Protein AF-A0A7X7U5B4-F1 (afdb_monomer_lite)

Radius of gyration: 24.88 Å; chains: 1; bounding box: 77×41×34 Å

Secondary structure (DSSP, 8-state):
-------HHHHHHHHTT-S-TTT--HHHHHHHHHHHHHHHHHHH-TT--------------------------

Structure (mmCIF, N/CA/C/O backbone):
data_AF-A0A7X7U5B4-F1
#
_entry.id   AF-A0A7X7U5B4-F1
#
loop_
_atom_site.group_PDB
_atom_site.id
_atom_site.type_symbol
_atom_site.label_atom_id
_atom_site.label_alt_id
_atom_site.label_comp_id
_atom_site.label_asym_id
_atom_site.label_entity_id
_atom_site.label_seq_id
_atom_site.pdbx_PDB_ins_code
_atom_site.Cartn_x
_atom_site.Cartn_y
_atom_site.Cartn_z
_atom_site.occupancy
_atom_site.B_iso_or_equiv
_atom_site.auth_seq_id
_atom_site.auth_comp_id
_atom_site.auth_asym_id
_atom_site.auth_atom_id
_atom_site.pdbx_PDB_model_num
ATOM 1 N N . MET A 1 1 ? -2.973 9.394 -13.859 1.00 72.56 1 MET A N 1
ATOM 2 C CA . MET A 1 1 ? -2.284 9.450 -12.553 1.00 72.56 1 MET A CA 1
ATOM 3 C C . MET A 1 1 ? -2.513 10.808 -11.914 1.00 72.56 1 MET A C 1
ATOM 5 O O . MET A 1 1 ? -2.542 11.807 -12.626 1.00 72.56 1 MET A O 1
ATOM 9 N N . ARG A 1 2 ? -2.738 10.833 -10.599 1.00 88.56 2 ARG A N 1
ATOM 10 C CA . ARG A 1 2 ? -2.809 12.054 -9.781 1.00 88.56 2 ARG A CA 1
ATOM 11 C C . ARG A 1 2 ? -1.641 12.019 -8.795 1.00 88.56 2 ARG A C 1
ATOM 13 O O . ARG A 1 2 ? -1.219 10.935 -8.416 1.00 88.56 2 ARG A O 1
ATOM 20 N N . ASN A 1 3 ? -1.138 13.180 -8.386 1.00 91.69 3 ASN A N 1
ATOM 21 C CA . ASN A 1 3 ? -0.021 13.261 -7.444 1.00 91.69 3 ASN A CA 1
ATOM 22 C C . ASN A 1 3 ? -0.534 13.386 -6.004 1.00 91.69 3 ASN A C 1
ATOM 24 O O . ASN A 1 3 ? -1.441 14.176 -5.740 1.00 91.69 3 ASN A O 1
ATOM 28 N N . LEU A 1 4 ? 0.087 12.649 -5.084 1.00 91.19 4 LEU A N 1
ATOM 29 C CA . LEU A 1 4 ? -0.115 12.743 -3.639 1.00 91.19 4 LEU A CA 1
ATOM 30 C C . LEU A 1 4 ? 1.226 13.113 -2.996 1.00 91.19 4 LEU A C 1
ATOM 32 O O . LEU A 1 4 ? 2.247 12.511 -3.321 1.00 91.19 4 LEU A O 1
ATOM 36 N N . LYS A 1 5 ? 1.230 14.090 -2.087 1.00 95.69 5 LYS A N 1
ATOM 37 C CA . LYS A 1 5 ? 2.393 14.369 -1.236 1.00 95.69 5 LYS A CA 1
ATOM 38 C C . LYS A 1 5 ? 2.211 13.677 0.107 1.00 95.69 5 LYS A C 1
ATOM 40 O O . LYS A 1 5 ? 1.145 13.781 0.709 1.00 95.69 5 LYS A O 1
ATOM 45 N N . VAL A 1 6 ? 3.263 13.017 0.565 1.00 95.38 6 VAL A N 1
ATOM 46 C CA . VAL A 1 6 ? 3.346 12.351 1.868 1.00 95.38 6 VAL A CA 1
ATOM 47 C C . VAL A 1 6 ? 4.594 12.835 2.600 1.00 95.38 6 VAL A C 1
ATOM 49 O O . VAL A 1 6 ? 5.461 13.452 1.981 1.00 95.38 6 VAL A O 1
ATOM 52 N N . SER A 1 7 ? 4.671 12.601 3.910 1.00 98.31 7 SER A N 1
ATOM 53 C CA . SER A 1 7 ? 5.911 12.823 4.656 1.00 98.31 7 SER A CA 1
ATOM 54 C C . SER A 1 7 ? 6.979 11.808 4.247 1.00 98.31 7 SER A C 1
ATOM 56 O O . SER A 1 7 ? 6.654 10.705 3.801 1.00 98.31 7 SER A O 1
ATOM 58 N N . ASP A 1 8 ? 8.245 12.166 4.453 1.00 98.12 8 ASP A N 1
ATOM 59 C CA . ASP A 1 8 ? 9.377 11.281 4.163 1.00 98.12 8 ASP A CA 1
ATOM 60 C C . ASP A 1 8 ? 9.294 9.985 4.982 1.00 98.12 8 ASP A C 1
ATOM 62 O O . ASP A 1 8 ? 9.452 8.898 4.433 1.00 98.12 8 ASP A O 1
ATOM 66 N N . ASP A 1 9 ? 8.918 10.077 6.261 1.00 98.19 9 ASP A N 1
ATOM 67 C CA . ASP A 1 9 ? 8.739 8.904 7.125 1.00 98.19 9 ASP A CA 1
ATOM 68 C C . ASP A 1 9 ? 7.695 7.925 6.570 1.00 98.19 9 ASP A C 1
ATOM 70 O O . ASP A 1 9 ? 7.914 6.713 6.547 1.00 98.19 9 ASP A O 1
ATOM 74 N N . LEU A 1 10 ? 6.559 8.441 6.083 1.00 96.69 10 LEU A N 1
ATOM 75 C CA . LEU A 1 10 ? 5.515 7.607 5.489 1.00 96.69 10 LEU A CA 1
ATOM 76 C C . LEU A 1 10 ? 5.984 7.009 4.160 1.00 96.69 10 LEU A C 1
ATOM 78 O O . LEU A 1 10 ? 5.672 5.861 3.856 1.00 96.69 10 LEU A O 1
ATOM 82 N N . TYR A 1 11 ? 6.747 7.764 3.372 1.00 96.25 11 TYR A N 1
ATOM 83 C CA . TYR A 1 11 ? 7.324 7.264 2.132 1.00 96.25 11 TYR A CA 1
ATOM 84 C C . TYR A 1 11 ? 8.282 6.091 2.383 1.00 96.25 11 TYR A C 1
ATOM 86 O O . TYR A 1 11 ? 8.162 5.064 1.716 1.00 96.25 11 TYR A O 1
ATOM 94 N N . GLU A 1 12 ? 9.172 6.191 3.374 1.00 97.56 12 GLU A N 1
ATOM 95 C CA . GLU A 1 12 ? 10.064 5.085 3.749 1.00 97.56 12 GLU A CA 1
ATOM 96 C C . GLU A 1 12 ? 9.287 3.858 4.247 1.00 97.56 12 GLU A C 1
ATOM 98 O O . GLU A 1 12 ? 9.613 2.729 3.877 1.00 97.56 12 GLU A O 1
ATOM 103 N N . GLN A 1 13 ? 8.211 4.060 5.014 1.00 96.38 13 GLN A N 1
ATOM 104 C CA . GLN A 1 13 ? 7.335 2.963 5.438 1.00 96.38 13 GLN A CA 1
ATOM 105 C C . GLN A 1 13 ? 6.652 2.271 4.253 1.00 96.38 13 GLN A C 1
ATOM 107 O O . GLN A 1 13 ? 6.624 1.042 4.199 1.00 96.38 13 GLN A O 1
ATOM 112 N N . LEU A 1 14 ? 6.129 3.036 3.289 1.00 95.25 14 LEU A N 1
ATOM 113 C CA . LEU A 1 14 ? 5.454 2.487 2.109 1.00 95.25 14 LEU A CA 1
ATOM 114 C C . LEU A 1 14 ? 6.400 1.659 1.232 1.00 95.25 14 LEU A C 1
ATOM 116 O O . LEU A 1 14 ? 5.980 0.626 0.714 1.00 95.25 14 LEU A O 1
ATOM 120 N N . LYS A 1 15 ? 7.678 2.045 1.108 1.00 94.38 15 LYS A N 1
ATOM 121 C CA . LYS A 1 15 ? 8.680 1.228 0.394 1.00 94.38 15 LYS A CA 1
ATOM 122 C C . LYS A 1 15 ? 8.847 -0.155 1.014 1.00 94.38 15 LYS A C 1
ATOM 124 O O . LYS A 1 15 ? 9.020 -1.125 0.286 1.00 94.38 15 LYS A O 1
ATOM 129 N N . GLY A 1 16 ? 8.774 -0.253 2.341 1.00 96.06 16 GLY A N 1
ATOM 130 C CA . GLY A 1 16 ? 8.873 -1.527 3.055 1.00 96.06 16 GLY A CA 1
ATOM 131 C C . GLY A 1 16 ? 7.714 -2.493 2.783 1.00 96.06 16 GLY A C 1
ATOM 132 O O . GLY A 1 16 ? 7.811 -3.662 3.143 1.00 96.06 16 GLY A O 1
ATOM 133 N N . LEU A 1 17 ? 6.627 -2.024 2.159 1.00 95.62 17 LEU A N 1
ATOM 134 C CA . LEU A 1 17 ? 5.462 -2.837 1.796 1.00 95.62 17 LEU A CA 1
ATOM 135 C C . LEU A 1 17 ? 5.529 -3.397 0.365 1.00 95.62 17 LEU A C 1
ATOM 137 O O . LEU A 1 17 ? 4.652 -4.174 -0.015 1.00 95.62 17 LEU A O 1
ATOM 141 N N . VAL A 1 18 ? 6.540 -3.011 -0.420 1.00 96.19 18 VAL A N 1
ATOM 142 C CA . VAL A 1 18 ? 6.805 -3.566 -1.755 1.00 96.19 18 VAL A CA 1
ATOM 143 C C . VAL A 1 18 ? 7.357 -4.981 -1.594 1.00 96.19 18 VAL A C 1
ATOM 145 O O . VAL A 1 18 ? 8.396 -5.178 -0.964 1.00 96.19 18 VAL A O 1
ATOM 148 N N . VAL A 1 19 ? 6.663 -5.966 -2.160 1.00 94.38 19 VAL A N 1
ATOM 149 C CA . VAL A 1 19 ? 7.055 -7.383 -2.126 1.00 94.38 19 VAL A CA 1
ATOM 150 C C . VAL A 1 19 ? 7.631 -7.803 -3.472 1.00 94.38 19 VAL A C 1
ATOM 152 O O . VAL A 1 19 ? 8.655 -8.484 -3.507 1.00 94.38 19 VAL A O 1
ATOM 155 N N . ASP A 1 20 ? 7.007 -7.362 -4.566 1.00 94.00 20 ASP A N 1
ATOM 156 C CA . ASP A 1 20 ? 7.509 -7.574 -5.922 1.00 94.00 20 ASP A CA 1
ATOM 157 C C . ASP A 1 20 ? 7.927 -6.236 -6.551 1.00 94.00 20 ASP A C 1
ATOM 159 O O . ASP A 1 20 ? 7.067 -5.424 -6.887 1.00 94.00 20 ASP A O 1
ATOM 163 N N . PRO A 1 21 ? 9.229 -5.975 -6.751 1.00 91.06 21 PRO A N 1
ATOM 164 C CA . PRO A 1 21 ? 9.692 -4.704 -7.301 1.00 91.06 21 PRO A CA 1
ATOM 165 C C . PRO A 1 21 ? 9.288 -4.470 -8.767 1.00 91.06 21 PRO A C 1
ATOM 167 O O . PRO A 1 21 ? 9.451 -3.351 -9.255 1.00 91.06 21 PRO A O 1
ATOM 170 N N . PHE A 1 22 ? 8.811 -5.493 -9.479 1.00 93.81 22 PHE A N 1
ATOM 171 C CA . PHE A 1 22 ? 8.381 -5.381 -10.872 1.00 93.81 22 PHE A CA 1
ATOM 172 C C . PHE A 1 22 ? 6.872 -5.162 -10.998 1.00 93.81 22 PHE A C 1
ATOM 174 O O . PHE A 1 22 ? 6.450 -4.403 -11.873 1.00 93.81 22 PHE A O 1
ATOM 181 N N . ASP A 1 23 ? 6.084 -5.767 -10.108 1.00 91.81 23 ASP A N 1
ATOM 182 C CA . ASP A 1 23 ? 4.618 -5.735 -10.172 1.00 91.81 23 ASP A CA 1
ATOM 183 C C . ASP A 1 23 ? 3.970 -4.761 -9.169 1.00 91.81 23 ASP A C 1
ATOM 185 O O . ASP A 1 23 ? 2.873 -4.249 -9.418 1.00 91.81 23 ASP A O 1
ATOM 189 N N . ASP A 1 24 ? 4.626 -4.450 -8.046 1.00 95.19 24 ASP A N 1
ATOM 190 C CA . ASP A 1 24 ? 4.063 -3.568 -7.021 1.00 95.19 24 ASP A CA 1
ATOM 191 C C . ASP A 1 24 ? 4.293 -2.086 -7.365 1.00 95.19 24 ASP A C 1
ATOM 193 O O . ASP A 1 24 ? 5.260 -1.445 -6.944 1.00 95.19 24 ASP A O 1
ATOM 197 N N . THR A 1 25 ? 3.345 -1.500 -8.098 1.00 94.75 25 THR A N 1
ATOM 198 C CA . THR A 1 25 ? 3.276 -0.041 -8.272 1.00 94.75 25 THR A CA 1
ATOM 199 C C . THR A 1 25 ? 2.790 0.658 -6.992 1.00 94.75 25 THR A C 1
ATOM 201 O O . THR A 1 25 ? 2.123 0.033 -6.158 1.00 94.75 25 THR A O 1
ATOM 204 N N . PRO A 1 26 ? 3.035 1.975 -6.823 1.00 93.69 26 PRO A N 1
ATOM 205 C CA . PRO A 1 26 ? 2.520 2.725 -5.675 1.00 93.69 26 PRO A CA 1
ATOM 206 C C . PRO A 1 26 ? 1.004 2.577 -5.484 1.00 93.69 26 PRO A C 1
ATOM 208 O O . PRO A 1 26 ? 0.531 2.410 -4.361 1.00 93.69 26 PRO A O 1
ATOM 211 N N . GLU A 1 27 ? 0.233 2.587 -6.573 1.00 94.19 27 GLU A N 1
ATOM 212 C CA . GLU A 1 27 ? -1.213 2.375 -6.535 1.00 94.19 27 GLU A CA 1
ATOM 213 C C . GLU A 1 27 ? -1.591 0.976 -6.034 1.00 94.19 27 GLU A C 1
ATOM 215 O O . GLU A 1 27 ? -2.508 0.858 -5.222 1.00 94.19 27 GLU A O 1
ATOM 220 N N . VAL A 1 28 ? -0.882 -0.069 -6.476 1.00 95.56 28 VAL A N 1
ATOM 221 C CA . VAL A 1 28 ? -1.128 -1.456 -6.047 1.00 95.56 28 VAL A CA 1
ATOM 222 C C . VAL A 1 28 ? -0.837 -1.621 -4.556 1.00 95.56 28 VAL A C 1
ATOM 224 O O . VAL A 1 28 ? -1.655 -2.189 -3.829 1.00 95.56 28 VAL A O 1
ATOM 227 N N . VAL A 1 29 ? 0.283 -1.073 -4.077 1.00 95.81 29 VAL A N 1
ATOM 228 C CA . VAL A 1 29 ? 0.659 -1.119 -2.655 1.00 95.81 29 VAL A CA 1
ATOM 229 C C . VAL A 1 29 ? -0.388 -0.413 -1.790 1.00 95.81 29 VAL A C 1
ATOM 231 O O . VAL A 1 29 ? -0.845 -0.966 -0.787 1.00 95.81 29 VAL A O 1
ATOM 234 N N . ILE A 1 30 ? -0.819 0.788 -2.190 1.00 95.31 30 ILE A N 1
ATOM 235 C CA . ILE A 1 30 ? -1.825 1.564 -1.451 1.00 95.31 30 ILE A CA 1
ATOM 236 C C . ILE A 1 30 ? -3.189 0.860 -1.469 1.00 95.31 30 ILE A C 1
ATOM 238 O O . ILE A 1 30 ? -3.842 0.777 -0.428 1.00 95.31 30 ILE A O 1
ATOM 242 N N . ALA A 1 31 ? -3.620 0.323 -2.614 1.00 95.19 31 ALA A N 1
ATOM 243 C CA . ALA A 1 31 ? -4.881 -0.410 -2.723 1.00 95.19 31 ALA A CA 1
ATOM 244 C C . ALA A 1 31 ? -4.899 -1.636 -1.798 1.00 95.19 31 ALA A C 1
ATOM 246 O O . ALA A 1 31 ? -5.837 -1.813 -1.018 1.00 95.19 31 ALA A O 1
ATOM 247 N N . ARG A 1 32 ? -3.815 -2.422 -1.799 1.00 95.62 32 ARG A N 1
ATOM 248 C CA . ARG A 1 32 ? -3.646 -3.583 -0.915 1.00 95.62 32 ARG A CA 1
ATOM 249 C C . ARG A 1 32 ? -3.717 -3.186 0.560 1.00 95.62 32 ARG A C 1
ATOM 251 O O . ARG A 1 32 ? -4.390 -3.855 1.342 1.00 95.62 32 ARG A O 1
ATOM 258 N N . LEU A 1 33 ? -3.062 -2.088 0.944 1.00 95.69 33 LEU A N 1
ATOM 259 C CA . LEU A 1 33 ? -3.110 -1.577 2.315 1.00 95.69 33 LEU A CA 1
ATOM 260 C C . LEU A 1 33 ? -4.546 -1.229 2.741 1.00 95.69 33 LEU A C 1
ATOM 262 O O . LEU A 1 33 ? -4.970 -1.609 3.832 1.00 95.69 33 LEU A O 1
ATOM 266 N N . ILE A 1 34 ? -5.312 -0.559 1.874 1.00 95.00 34 ILE A N 1
ATOM 267 C CA . ILE A 1 34 ? -6.718 -0.216 2.133 1.00 95.00 34 ILE A 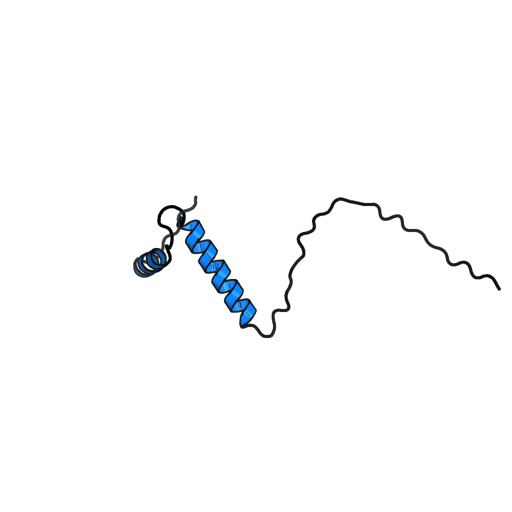CA 1
ATOM 268 C C . ILE A 1 34 ? -7.565 -1.481 2.309 1.00 95.00 34 ILE A C 1
ATOM 270 O O . ILE A 1 34 ? -8.324 -1.579 3.274 1.00 95.00 34 ILE A O 1
ATOM 274 N N . GLU A 1 35 ? -7.417 -2.469 1.425 1.00 95.31 35 GLU A N 1
ATOM 275 C CA . GLU A 1 35 ? -8.150 -3.735 1.521 1.00 95.31 35 GLU A CA 1
ATOM 276 C C . GLU A 1 35 ? -7.862 -4.482 2.824 1.00 95.31 35 GLU A C 1
ATOM 278 O O . GLU A 1 35 ? -8.786 -4.982 3.469 1.00 95.31 35 GLU A O 1
ATOM 283 N N . ILE A 1 36 ? -6.592 -4.548 3.231 1.00 94.19 36 ILE A N 1
ATOM 284 C CA . ILE A 1 36 ? -6.186 -5.190 4.486 1.00 94.19 36 ILE A CA 1
ATOM 285 C C . ILE A 1 36 ? -6.836 -4.480 5.674 1.00 94.19 36 ILE A C 1
ATOM 287 O O . ILE A 1 36 ? -7.405 -5.141 6.544 1.00 94.19 36 ILE A O 1
ATOM 291 N N . VAL A 1 37 ? -6.796 -3.146 5.706 1.00 93.19 37 VAL A N 1
ATOM 292 C CA . VAL A 1 37 ? -7.401 -2.360 6.790 1.00 93.19 37 VAL A CA 1
ATOM 293 C C . VAL A 1 37 ? -8.919 -2.541 6.824 1.00 93.19 37 VAL A C 1
ATOM 295 O O . VAL A 1 37 ? -9.475 -2.715 7.906 1.00 93.19 37 VAL A O 1
ATOM 298 N N . ASN A 1 38 ? -9.595 -2.557 5.675 1.00 90.69 38 ASN A N 1
ATOM 299 C CA . ASN A 1 38 ? -11.040 -2.786 5.610 1.00 90.69 38 ASN A CA 1
ATOM 300 C C . ASN A 1 38 ? -11.414 -4.185 6.118 1.00 90.69 38 ASN A C 1
ATOM 302 O O . ASN A 1 38 ? -12.309 -4.316 6.951 1.00 90.69 38 ASN A O 1
ATOM 306 N N . LYS A 1 39 ? -10.669 -5.220 5.709 1.00 90.06 39 LYS A N 1
ATOM 307 C CA . LYS A 1 39 ? -10.845 -6.590 6.219 1.00 90.06 39 LYS A CA 1
ATOM 308 C C . LYS A 1 39 ? -10.584 -6.678 7.724 1.00 90.06 39 LYS A C 1
ATOM 310 O O . LYS A 1 39 ? -11.297 -7.387 8.429 1.00 90.06 39 LYS A O 1
ATOM 315 N N . ALA A 1 40 ? -9.583 -5.963 8.236 1.00 88.56 40 ALA A N 1
ATOM 316 C CA . ALA A 1 40 ? -9.278 -5.935 9.664 1.00 88.56 40 ALA A CA 1
ATOM 317 C C . ALA A 1 40 ? -10.376 -5.233 10.480 1.00 88.56 40 ALA A C 1
ATOM 319 O O . ALA A 1 40 ? -10.760 -5.737 11.532 1.00 88.56 40 ALA A O 1
ATOM 320 N N . LYS A 1 41 ? -10.915 -4.113 9.979 1.00 78.62 41 LYS A N 1
ATOM 321 C CA . LYS A 1 41 ? -12.026 -3.383 10.610 1.00 78.62 41 LYS A CA 1
ATOM 322 C C . LYS A 1 41 ? -13.309 -4.210 10.651 1.00 78.62 41 LYS A C 1
ATOM 324 O O . LYS A 1 41 ? -13.905 -4.316 11.716 1.00 78.62 41 LYS A O 1
ATOM 329 N N . SER A 1 42 ? -13.675 -4.846 9.537 1.00 63.44 42 SER A N 1
ATOM 330 C CA . SER A 1 42 ? -14.836 -5.745 9.463 1.00 63.44 42 SER A CA 1
ATOM 331 C C . SER A 1 42 ? -14.700 -6.916 10.446 1.00 63.44 42 SER A C 1
ATOM 333 O O . SER A 1 42 ? -15.621 -7.199 11.201 1.00 63.44 42 SER A O 1
ATOM 335 N N . ARG A 1 43 ? -13.510 -7.522 10.563 1.00 62.31 43 ARG A N 1
ATOM 336 C CA . ARG A 1 43 ? -13.276 -8.623 11.517 1.00 62.31 43 ARG A CA 1
ATOM 337 C C . ARG A 1 43 ? -13.333 -8.228 12.996 1.00 62.31 43 ARG A C 1
ATOM 339 O O . ARG A 1 43 ? -13.430 -9.118 13.835 1.00 62.31 43 ARG A O 1
ATOM 346 N N . TRP A 1 44 ? -13.184 -6.945 13.328 1.00 54.78 44 TRP A N 1
ATOM 347 C CA . TRP A 1 44 ? -13.103 -6.459 14.715 1.00 54.78 44 TRP A CA 1
ATOM 348 C C . TRP A 1 44 ? -14.290 -5.571 15.110 1.00 54.78 44 TRP A C 1
ATOM 350 O O . TRP A 1 44 ? -14.362 -5.138 16.260 1.00 54.78 44 TRP A O 1
ATOM 360 N N . SER A 1 45 ? -15.236 -5.326 14.200 1.00 45.53 45 SER A N 1
ATOM 361 C CA . SER A 1 45 ? -16.528 -4.727 14.524 1.00 45.53 45 SER A CA 1
ATOM 362 C C . SER A 1 45 ? -17.529 -5.846 14.831 1.00 45.53 45 SER A C 1
ATOM 364 O O . SER A 1 45 ? -17.889 -6.587 13.921 1.00 45.53 45 SER A O 1
ATOM 366 N N . PRO A 1 46 ? -18.032 -5.990 16.072 1.00 52.91 46 PRO A N 1
ATOM 367 C CA . PRO A 1 46 ? -19.072 -6.971 16.388 1.00 52.91 46 PRO A CA 1
ATOM 368 C C . PRO A 1 46 ? -20.442 -6.628 15.772 1.00 52.91 46 PRO A C 1
ATOM 370 O O . PRO A 1 46 ? -21.411 -7.327 16.056 1.00 52.91 46 PRO A O 1
ATOM 373 N N . PHE A 1 47 ? -20.550 -5.531 15.009 1.00 51.62 47 PHE A N 1
ATOM 374 C CA . PHE A 1 47 ? -21.825 -4.915 14.628 1.00 51.62 47 PHE A CA 1
ATOM 375 C C . PHE A 1 47 ? -21.926 -4.452 13.170 1.00 51.62 47 PHE A C 1
ATOM 377 O O . PHE A 1 47 ? -22.931 -3.840 12.820 1.00 51.62 47 PHE A O 1
ATOM 384 N N . GLU A 1 48 ? -20.946 -4.721 12.307 1.00 52.59 48 GLU A N 1
ATOM 385 C CA . GLU A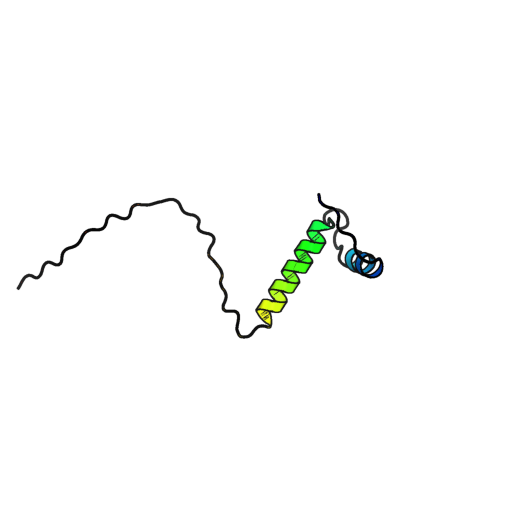 1 48 ? -21.177 -4.545 10.868 1.00 52.59 48 GLU A CA 1
ATOM 386 C C . GLU A 1 48 ? -21.577 -5.895 10.280 1.00 52.59 48 GLU A C 1
ATOM 388 O O . GLU A 1 48 ? -20.733 -6.707 9.914 1.00 52.59 48 GLU A O 1
ATOM 393 N N . GLU A 1 49 ? -22.889 -6.149 10.281 1.00 52.25 49 GLU A N 1
ATOM 394 C CA . GLU A 1 49 ? -23.496 -7.205 9.475 1.00 52.25 49 GLU A CA 1
ATOM 395 C C . GLU A 1 49 ? -23.038 -7.030 8.026 1.00 52.25 49 GLU A C 1
ATOM 397 O O . GLU A 1 49 ? -23.180 -5.949 7.448 1.00 52.25 49 GLU A O 1
ATOM 402 N N . ASP A 1 50 ? -22.472 -8.103 7.474 1.00 55.66 50 ASP A N 1
ATOM 403 C CA . ASP A 1 50 ? -22.102 -8.256 6.074 1.00 55.66 50 ASP A CA 1
ATOM 404 C C . ASP A 1 50 ? -23.215 -7.736 5.155 1.00 55.66 50 ASP A C 1
ATOM 406 O O . ASP A 1 50 ? -24.151 -8.446 4.791 1.00 55.66 50 ASP A O 1
ATOM 410 N N . SER A 1 51 ? -23.090 -6.485 4.718 1.00 49.00 51 SER A N 1
ATOM 411 C CA . SER A 1 51 ? -23.721 -6.032 3.485 1.00 49.00 51 SER A CA 1
ATOM 412 C C . SER A 1 51 ? -22.802 -6.432 2.336 1.00 49.00 51 SER A C 1
ATOM 414 O O . SER A 1 51 ? -22.199 -5.593 1.668 1.00 49.00 51 SER A O 1
ATOM 416 N N . GLU A 1 52 ? -22.666 -7.743 2.124 1.00 49.94 52 GLU A N 1
ATOM 417 C CA . GLU A 1 52 ? -22.329 -8.275 0.811 1.00 49.94 52 GLU A CA 1
ATOM 418 C C . GLU A 1 52 ? -23.494 -7.906 -0.116 1.00 49.94 52 GLU A C 1
ATOM 420 O O . GLU A 1 52 ? -24.456 -8.657 -0.264 1.00 49.94 52 GLU A O 1
ATOM 42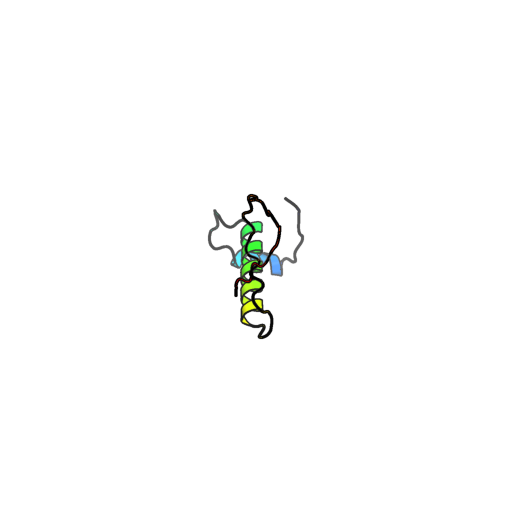5 N N . GLU A 1 53 ? -23.457 -6.711 -0.713 1.00 45.69 53 GLU A N 1
ATOM 426 C CA . GLU A 1 53 ? -24.293 -6.426 -1.876 1.00 45.69 53 GLU A CA 1
ATOM 427 C C . GLU A 1 53 ? -23.896 -7.428 -2.972 1.00 45.69 53 GLU A C 1
ATOM 429 O O . GLU A 1 53 ? -22.761 -7.382 -3.466 1.00 45.69 53 GLU A O 1
ATOM 434 N N . PRO A 1 54 ? -24.787 -8.347 -3.391 1.00 43.88 54 PRO A N 1
ATOM 435 C CA . PRO A 1 54 ? -24.506 -9.183 -4.539 1.00 43.88 54 PRO A CA 1
ATOM 436 C C . PRO A 1 54 ? -24.490 -8.247 -5.743 1.00 43.88 54 PRO A C 1
ATOM 438 O O . PRO A 1 54 ? -25.505 -7.618 -6.047 1.00 43.88 54 PRO A O 1
ATOM 441 N N . GLN A 1 55 ? -23.351 -8.135 -6.430 1.00 47.56 55 GLN A N 1
ATOM 442 C CA . GLN A 1 55 ? -23.290 -7.435 -7.710 1.00 47.56 55 GLN A CA 1
ATOM 443 C C . GLN A 1 55 ? -24.362 -8.017 -8.642 1.00 47.56 55 GLN A C 1
ATOM 445 O O . GLN A 1 55 ? -24.253 -9.148 -9.124 1.00 47.56 55 GLN A O 1
ATOM 450 N N . GLU A 1 56 ? -25.421 -7.236 -8.871 1.00 38.28 56 GLU A N 1
ATOM 451 C CA . GLU A 1 56 ? -26.505 -7.544 -9.793 1.00 38.28 56 GLU A CA 1
ATOM 452 C C . GLU A 1 56 ? -25.941 -7.758 -11.203 1.00 38.28 56 GLU A C 1
ATOM 454 O O . GLU A 1 56 ? -25.724 -6.822 -11.971 1.00 38.28 56 GLU A O 1
ATOM 459 N N . THR A 1 57 ? -25.800 -9.015 -11.609 1.00 46.44 57 THR A N 1
ATOM 460 C CA . THR A 1 57 ? -25.855 -9.380 -13.025 1.00 46.44 57 THR A CA 1
ATOM 461 C C . THR A 1 57 ? -27.325 -9.487 -13.422 1.00 46.44 57 THR A C 1
ATOM 463 O O . THR A 1 57 ? -27.908 -10.566 -13.483 1.00 46.44 57 THR A O 1
ATOM 466 N N . ARG A 1 58 ? -27.972 -8.348 -13.700 1.00 45.06 58 ARG A N 1
ATOM 467 C CA . ARG A 1 58 ? -29.232 -8.364 -14.462 1.00 45.06 58 ARG A CA 1
ATOM 468 C C . ARG A 1 58 ? -28.910 -8.687 -15.924 1.00 45.06 58 ARG A C 1
ATOM 470 O O . ARG A 1 58 ? -28.079 -8.018 -16.535 1.00 45.06 58 ARG A O 1
ATOM 477 N N . PRO A 1 59 ? -29.676 -9.604 -16.534 1.00 43.81 59 PRO A N 1
ATOM 478 C CA . PRO A 1 59 ? -30.589 -9.105 -17.547 1.00 43.81 59 PRO A CA 1
ATOM 479 C C . PRO A 1 59 ? -32.020 -9.614 -17.332 1.00 43.81 59 PRO A C 1
ATOM 481 O O . PRO A 1 59 ? -32.335 -10.791 -17.468 1.00 43.81 59 PRO A O 1
ATOM 484 N N . ARG A 1 60 ? -32.888 -8.646 -17.020 1.00 50.28 60 ARG A N 1
ATOM 485 C CA . ARG A 1 60 ? -34.264 -8.459 -17.508 1.00 50.28 60 ARG A CA 1
ATOM 486 C C . ARG A 1 60 ? -35.017 -9.730 -17.947 1.00 50.28 60 ARG A C 1
ATOM 488 O O . ARG A 1 60 ? -34.950 -10.1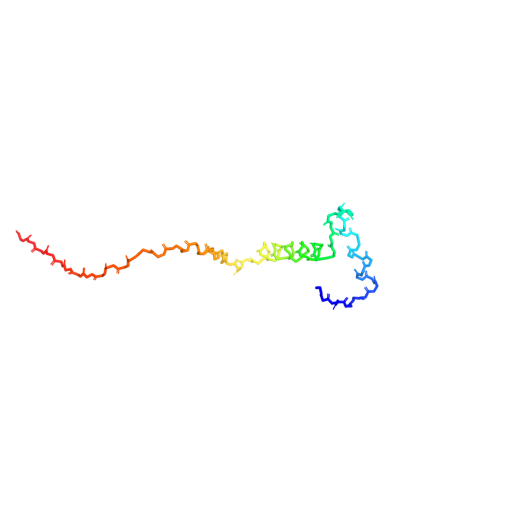21 -19.110 1.00 50.28 60 ARG A O 1
ATOM 495 N N . ARG A 1 61 ? -3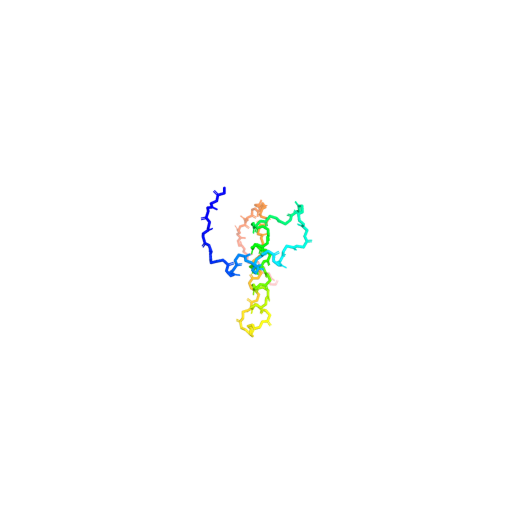5.886 -10.258 -17.077 1.00 41.06 61 ARG A N 1
ATOM 496 C CA . ARG A 1 61 ? -37.017 -11.102 -17.499 1.00 41.06 61 ARG A CA 1
ATOM 497 C C . ARG A 1 61 ? -38.304 -10.710 -16.763 1.00 41.06 61 ARG A C 1
ATOM 499 O O . ARG A 1 61 ? -38.407 -10.831 -15.553 1.00 41.06 61 ARG A O 1
ATOM 506 N N . GLN A 1 62 ? -39.199 -10.135 -17.566 1.00 42.06 62 GLN A N 1
ATOM 507 C CA . GLN A 1 62 ? -40.633 -9.868 -17.410 1.00 42.06 62 GLN A CA 1
ATOM 508 C C . GLN A 1 62 ? -41.298 -10.244 -16.073 1.00 42.06 62 GLN A C 1
ATOM 510 O O . GLN A 1 62 ? -41.501 -11.415 -15.775 1.00 42.06 62 GLN A O 1
ATOM 515 N N . GLN A 1 63 ? -41.771 -9.222 -15.355 1.00 40.25 63 GLN A N 1
ATOM 516 C CA . GLN A 1 63 ? -42.946 -9.334 -14.493 1.00 40.25 63 GLN A CA 1
ATOM 517 C C . GLN A 1 63 ? -44.193 -9.293 -15.384 1.00 40.25 63 GLN A C 1
ATOM 519 O O . GLN A 1 63 ? -44.455 -8.274 -16.021 1.00 40.25 63 GLN A O 1
ATOM 524 N N . VAL A 1 64 ? -44.956 -10.384 -15.424 1.00 44.16 64 VAL A N 1
ATOM 525 C CA . VAL A 1 64 ? -46.389 -10.329 -15.729 1.00 44.16 64 VAL A CA 1
ATOM 526 C C . VAL A 1 64 ? -47.092 -10.577 -14.404 1.00 44.16 64 VAL A C 1
ATOM 528 O O . VAL A 1 64 ? -46.934 -11.626 -13.785 1.00 44.16 64 VAL A O 1
ATOM 531 N N . ARG A 1 65 ? -47.775 -9.539 -13.941 1.00 45.56 65 ARG A N 1
ATOM 532 C CA . ARG A 1 65 ? -48.673 -9.520 -12.794 1.00 45.56 65 ARG A CA 1
ATOM 533 C C . ARG A 1 65 ? -50.075 -9.700 -13.372 1.00 45.56 65 ARG A C 1
ATOM 535 O O . ARG A 1 65 ? -50.371 -8.981 -14.315 1.00 45.56 65 ARG A O 1
ATOM 542 N N . GLU A 1 66 ? -50.875 -10.620 -12.840 1.00 43.69 66 GLU A N 1
ATOM 543 C CA . GLU A 1 66 ? -52.317 -10.437 -12.600 1.00 43.69 66 GLU A CA 1
ATOM 544 C C . GLU A 1 66 ? -52.935 -11.671 -11.924 1.00 43.69 66 GLU A C 1
ATOM 546 O O . GLU A 1 66 ? -52.407 -12.781 -11.981 1.00 43.69 66 GLU A O 1
ATOM 551 N N . GLU A 1 67 ? -53.984 -11.380 -11.167 1.00 48.19 67 GLU A N 1
ATOM 552 C CA . GLU A 1 67 ? -54.588 -12.101 -10.049 1.00 48.19 67 GLU A CA 1
ATOM 553 C C . GLU A 1 67 ? -55.716 -13.048 -10.503 1.00 48.19 67 GLU A C 1
ATOM 555 O O . GLU A 1 67 ? -56.313 -12.812 -11.545 1.00 48.19 67 GLU A O 1
ATOM 560 N N . GLU A 1 68 ? -56.032 -14.088 -9.715 1.00 48.97 68 GLU A N 1
ATOM 561 C CA . GLU A 1 68 ? -57.381 -14.349 -9.149 1.00 48.97 68 GLU A CA 1
ATOM 562 C C . GLU A 1 68 ? -57.470 -1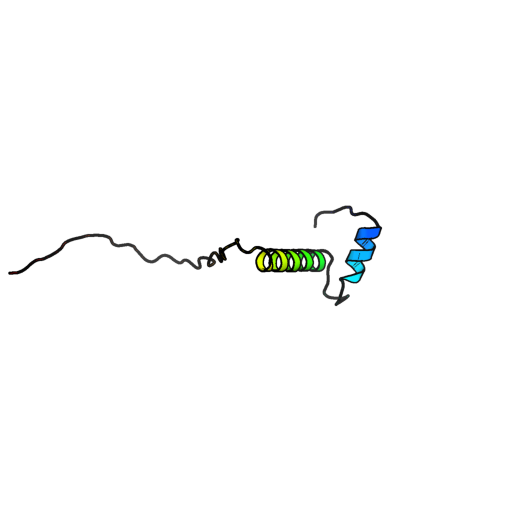5.732 -8.445 1.00 48.97 68 GLU A C 1
ATOM 564 O O . GLU A 1 68 ? -56.905 -16.716 -8.932 1.00 48.97 68 GLU A O 1
ATOM 569 N N . PRO A 1 69 ? -58.173 -15.848 -7.294 1.00 60.06 69 PRO A N 1
ATOM 570 C CA . PRO A 1 69 ? -58.371 -17.106 -6.574 1.00 60.06 69 PRO A CA 1
ATOM 571 C C . PRO A 1 69 ? -59.688 -17.793 -6.975 1.00 60.06 69 PRO A C 1
ATOM 573 O O . PRO A 1 69 ? -60.764 -17.217 -6.828 1.00 60.06 69 PRO A O 1
ATOM 576 N N . VAL A 1 70 ? -59.636 -19.059 -7.402 1.00 58.72 70 VAL A N 1
ATOM 577 C CA . VAL A 1 70 ? -60.844 -19.871 -7.639 1.00 58.72 70 VAL A CA 1
ATOM 578 C C . VAL A 1 70 ? -61.039 -20.864 -6.492 1.00 58.72 70 VAL A C 1
ATOM 580 O O . VAL A 1 70 ? -60.280 -21.818 -6.335 1.00 58.72 70 VAL A O 1
ATOM 583 N N . VAL A 1 71 ? -62.080 -20.624 -5.695 1.00 50.31 71 VAL A N 1
ATOM 584 C CA . VAL A 1 71 ? -62.674 -21.579 -4.748 1.00 50.31 71 VAL A CA 1
ATOM 585 C C . VAL A 1 71 ? -63.672 -22.440 -5.522 1.00 50.31 71 VAL A C 1
ATOM 587 O O . VAL A 1 71 ? -64.529 -21.888 -6.210 1.00 50.31 71 VAL A O 1
ATOM 590 N N . VAL A 1 72 ? -63.621 -23.766 -5.378 1.00 54.19 72 VAL A N 1
ATOM 591 C CA . VAL A 1 72 ? -64.758 -24.629 -5.733 1.00 54.19 72 VAL A CA 1
ATOM 592 C C . VAL A 1 72 ? -65.059 -25.561 -4.563 1.00 54.19 72 VAL A C 1
ATOM 594 O O . VAL A 1 72 ? -64.157 -26.200 -4.023 1.00 54.19 72 VAL A O 1
ATOM 597 N N . LEU A 1 73 ? -66.336 -25.515 -4.178 1.00 49.88 73 LEU A N 1
ATOM 598 C CA . LEU A 1 73 ? -67.045 -26.250 -3.129 1.00 49.88 73 LEU A CA 1
ATOM 599 C C . LEU A 1 73 ? -67.056 -27.767 -3.351 1.00 49.88 73 LEU A C 1
ATOM 601 O O . LEU A 1 73 ? -67.141 -28.183 -4.528 1.00 49.88 73 LEU A O 1
#

Sequence (73 aa):
MRNLKVSDDLYEQLKGLVVDPFDDTPEVVIARLIEIVNKAKSRWSPFEEDSEEPQETRPRRQQVREEEPVVVL

Foldseek 3Di:
DDDDDDDPVVVVVLVVQDPDPVPDDSVNSVVVVVVVVVVVVVVPDPPPDDPPPPPDPDDDDDDDDDDDDDDDD

pLDDT: mean 74.16, std 22.61, range [38.28, 98.31]